Protein AF-A0A3M0YFW2-F1 (afdb_monomer)

Solvent-accessible surface area (backbone atoms only — not comparable to full-atom values): 5952 Å² total; per-residue (Å²): 141,83,85,83,84,76,80,83,76,82,79,79,79,71,84,77,66,43,62,46,81,42,82,72,47,62,73,83,78,59,92,89,61,88,75,85,67,76,47,61,47,79,44,76,76,50,96,66,93,83,80,91,8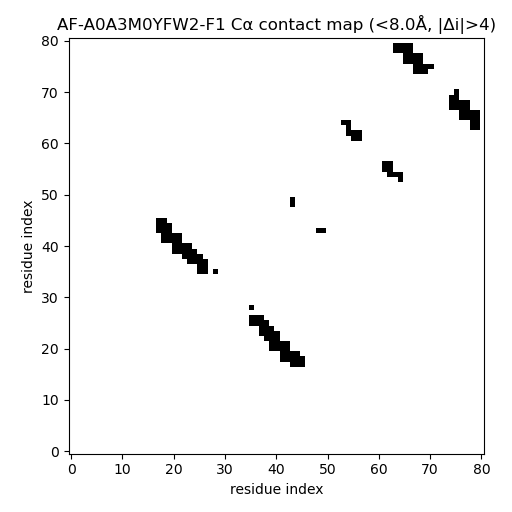5,78,69,81,55,98,89,41,101,72,68,83,57,67,44,82,43,79,54,97,90,40,83,42,80,40,74,64,130

Mean predicted aligned error: 9.42 Å

Structure (mmCIF, N/CA/C/O backbone):
data_AF-A0A3M0YFW2-F1
#
_entry.id   AF-A0A3M0YFW2-F1
#
loop_
_atom_site.group_PDB
_atom_site.id
_atom_site.type_symbol
_atom_site.label_atom_id
_atom_site.label_alt_id
_atom_site.label_comp_id
_atom_site.label_asym_id
_atom_site.label_entity_id
_atom_site.label_seq_id
_atom_site.pdbx_PDB_ins_code
_atom_site.Cartn_x
_atom_site.Cartn_y
_atom_site.Cartn_z
_atom_site.occupancy
_atom_site.B_iso_or_equiv
_atom_site.auth_seq_id
_atom_site.auth_comp_id
_atom_site.auth_asym_id
_atom_site.auth_atom_id
_atom_site.pdbx_PDB_model_num
ATOM 1 N N . MET A 1 1 ? 58.976 -27.379 -5.165 1.00 50.22 1 MET A N 1
ATOM 2 C CA . MET A 1 1 ? 58.558 -25.960 -5.058 1.00 50.22 1 MET A CA 1
ATOM 3 C C . MET A 1 1 ? 57.228 -25.787 -5.776 1.00 50.22 1 MET A C 1
ATOM 5 O O . MET A 1 1 ? 57.062 -26.435 -6.798 1.00 50.22 1 MET A O 1
ATOM 9 N N . LYS A 1 2 ? 56.355 -24.905 -5.258 1.00 42.69 2 LYS A N 1
ATOM 10 C CA . LYS A 1 2 ? 54.969 -24.568 -5.674 1.00 42.69 2 LYS A CA 1
ATOM 11 C C . LYS A 1 2 ? 53.871 -25.214 -4.816 1.00 42.69 2 LYS A C 1
ATOM 13 O O . LYS A 1 2 ? 53.242 -26.193 -5.189 1.00 42.69 2 LYS A O 1
ATOM 18 N N . ARG A 1 3 ? 53.655 -24.607 -3.643 1.00 51.00 3 ARG A N 1
ATOM 19 C CA . ARG A 1 3 ? 52.405 -24.695 -2.879 1.00 51.00 3 ARG A CA 1
ATOM 20 C C . ARG A 1 3 ? 51.385 -23.798 -3.581 1.00 51.00 3 ARG A C 1
ATOM 22 O O . ARG A 1 3 ? 51.588 -22.588 -3.616 1.00 51.00 3 ARG A O 1
ATOM 29 N N . LEU A 1 4 ? 50.345 -24.380 -4.167 1.00 54.25 4 LEU A N 1
ATOM 30 C CA . LEU A 1 4 ? 49.231 -23.629 -4.737 1.00 54.25 4 LEU A CA 1
ATOM 31 C C . LEU A 1 4 ? 48.171 -23.459 -3.639 1.00 54.25 4 LEU A C 1
ATOM 33 O O . LEU A 1 4 ? 47.390 -24.366 -3.375 1.00 54.25 4 LEU A O 1
ATOM 37 N N . LEU A 1 5 ? 48.210 -22.323 -2.944 1.00 57.00 5 LEU A N 1
ATOM 38 C CA . LEU A 1 5 ? 47.120 -21.868 -2.082 1.00 57.00 5 LEU A CA 1
ATOM 39 C C . LEU A 1 5 ? 46.092 -21.179 -2.984 1.00 57.00 5 LEU A C 1
ATOM 41 O O . LEU A 1 5 ? 46.313 -20.049 -3.412 1.00 57.00 5 LEU A O 1
ATOM 45 N N . LEU A 1 6 ? 44.996 -21.864 -3.304 1.00 62.56 6 LEU A N 1
ATOM 46 C CA . LEU A 1 6 ? 43.818 -21.238 -3.901 1.00 62.56 6 LEU A CA 1
ATOM 47 C C . LEU A 1 6 ? 42.875 -20.859 -2.759 1.00 62.56 6 LEU A C 1
ATOM 49 O O . LEU A 1 6 ? 42.329 -21.722 -2.075 1.00 62.56 6 LEU A O 1
ATOM 53 N N . ALA A 1 7 ? 42.756 -19.554 -2.520 1.00 58.50 7 ALA A N 1
ATOM 54 C CA . ALA A 1 7 ? 41.827 -18.987 -1.561 1.00 58.50 7 ALA A CA 1
ATOM 55 C C . ALA A 1 7 ? 40.390 -19.322 -1.985 1.00 58.50 7 ALA A C 1
ATOM 57 O O . ALA A 1 7 ? 39.938 -18.928 -3.060 1.00 58.50 7 ALA A O 1
ATOM 58 N N . PHE A 1 8 ? 39.682 -20.060 -1.135 1.00 56.91 8 PHE A N 1
ATOM 59 C CA . PHE A 1 8 ? 38.257 -20.318 -1.277 1.00 56.91 8 PHE A CA 1
ATOM 60 C C . PHE A 1 8 ? 37.507 -19.057 -0.834 1.00 56.91 8 PHE A C 1
ATOM 62 O O . PHE A 1 8 ? 37.244 -18.853 0.350 1.00 56.91 8 PHE A O 1
ATOM 69 N N . GLY A 1 9 ? 37.251 -18.153 -1.780 1.00 59.00 9 GLY A N 1
ATOM 70 C CA . GLY A 1 9 ? 36.381 -17.005 -1.557 1.00 59.00 9 GLY A CA 1
ATOM 71 C C . GLY A 1 9 ? 34.945 -17.491 -1.397 1.00 59.00 9 GLY A C 1
ATOM 72 O O . GLY A 1 9 ? 34.329 -17.927 -2.367 1.00 59.00 9 GLY A O 1
ATOM 73 N N . LEU A 1 10 ? 34.420 -17.438 -0.174 1.00 63.47 10 LEU A N 1
ATOM 74 C CA . LEU A 1 10 ? 33.016 -17.705 0.109 1.00 63.47 10 LEU A CA 1
ATOM 75 C C . LEU A 1 10 ? 32.186 -16.532 -0.440 1.00 63.47 10 LEU A C 1
ATOM 77 O O . LEU A 1 10 ? 32.025 -15.511 0.226 1.00 63.47 10 LEU A O 1
ATOM 81 N N . LEU A 1 11 ? 31.705 -16.653 -1.678 1.00 64.62 11 LEU A N 1
ATOM 82 C CA . LEU A 1 11 ? 30.750 -15.708 -2.250 1.00 64.62 11 LEU A CA 1
ATOM 83 C C . LEU A 1 11 ? 29.383 -15.984 -1.610 1.00 64.62 11 LEU A C 1
ATOM 85 O O . LEU A 1 11 ? 28.653 -16.880 -2.032 1.00 64.62 11 LEU A O 1
ATOM 89 N N . VAL A 1 12 ? 29.056 -15.259 -0.543 1.00 62.00 12 VAL A N 1
ATOM 90 C CA . VAL A 1 12 ? 27.711 -15.298 0.040 1.00 62.00 12 VAL A CA 1
ATOM 91 C C . VAL A 1 12 ? 26.812 -14.455 -0.859 1.00 62.00 12 VAL A C 1
ATOM 93 O O . VAL A 1 12 ? 26.805 -13.230 -0.775 1.00 62.00 12 VAL A O 1
ATOM 96 N N . ALA A 1 13 ? 26.096 -15.114 -1.769 1.00 60.09 13 ALA A N 1
ATOM 97 C CA . ALA A 1 13 ? 25.032 -14.483 -2.532 1.00 60.09 13 ALA A CA 1
ATOM 98 C C . ALA A 1 13 ? 23.883 -14.159 -1.567 1.00 60.09 13 ALA A C 1
ATOM 100 O O . ALA A 1 13 ? 23.159 -15.053 -1.130 1.00 60.09 13 ALA A O 1
ATOM 101 N N . PHE A 1 14 ? 23.740 -12.887 -1.195 1.00 60.25 14 PHE A N 1
ATOM 102 C CA . PHE A 1 14 ? 22.502 -12.426 -0.580 1.00 60.25 14 PHE A CA 1
ATOM 103 C C . PHE A 1 14 ? 21.403 -12.499 -1.642 1.00 60.25 14 PHE A C 1
ATOM 105 O O . PHE A 1 14 ? 21.643 -12.054 -2.768 1.00 60.25 14 PHE A O 1
ATOM 112 N N . PRO A 1 15 ? 20.217 -13.045 -1.330 1.00 57.50 15 PRO A N 1
ATOM 113 C CA . PRO A 1 15 ? 19.082 -12.863 -2.211 1.00 57.50 15 PRO A CA 1
ATOM 114 C C . PRO A 1 15 ? 18.797 -11.360 -2.251 1.00 57.50 15 PRO A C 1
ATOM 116 O O . PRO A 1 15 ? 18.300 -10.798 -1.276 1.00 57.50 15 PRO A O 1
ATOM 119 N N . LEU A 1 16 ? 19.152 -10.697 -3.353 1.00 62.44 16 LEU A N 1
ATOM 120 C CA . LEU A 1 16 ? 18.548 -9.411 -3.658 1.00 62.44 16 LEU A CA 1
ATOM 121 C C . LEU A 1 16 ? 17.071 -9.709 -3.878 1.00 62.44 16 L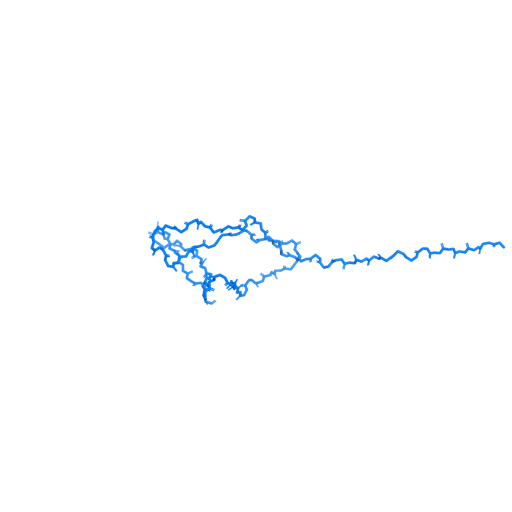EU A C 1
ATOM 123 O O . LEU A 1 16 ? 16.703 -10.405 -4.825 1.00 62.44 16 LEU A O 1
ATOM 127 N N . TRP A 1 17 ? 16.231 -9.253 -2.958 1.00 69.75 17 TRP A N 1
ATOM 128 C CA . TRP A 1 17 ? 14.808 -9.203 -3.230 1.00 69.75 17 TRP A CA 1
ATOM 129 C C . TRP A 1 17 ? 14.625 -8.254 -4.405 1.00 69.75 17 TRP A C 1
ATOM 131 O O . TRP A 1 17 ? 15.041 -7.102 -4.343 1.00 69.75 17 TRP A O 1
ATOM 141 N N . ALA A 1 18 ? 14.033 -8.763 -5.481 1.00 88.12 18 ALA A N 1
ATOM 142 C CA . ALA A 1 18 ? 13.796 -7.994 -6.693 1.00 88.12 18 ALA A CA 1
ATOM 143 C C . ALA A 1 18 ? 12.784 -6.858 -6.484 1.00 88.12 18 ALA A C 1
ATOM 145 O O . ALA A 1 18 ? 12.550 -6.093 -7.402 1.00 88.12 18 ALA A O 1
ATOM 146 N N . VAL A 1 19 ? 12.163 -6.739 -5.306 1.00 93.44 19 VAL A N 1
ATOM 147 C CA . VAL A 1 19 ? 11.218 -5.669 -4.989 1.00 93.44 19 VAL A CA 1
ATOM 148 C C . VAL A 1 19 ? 11.714 -4.888 -3.780 1.00 93.44 19 VAL A C 1
ATOM 150 O O . VAL A 1 19 ? 11.866 -5.439 -2.689 1.00 93.44 19 VAL A O 1
ATOM 153 N N . GLU A 1 20 ? 11.922 -3.593 -3.975 1.00 94.25 20 GLU A N 1
ATOM 154 C CA . GLU A 1 20 ? 12.264 -2.632 -2.932 1.00 94.25 20 GLU A CA 1
ATOM 155 C C . GLU A 1 20 ? 11.018 -1.849 -2.498 1.00 94.25 20 GLU A C 1
ATOM 157 O O . GLU A 1 20 ? 10.117 -1.584 -3.298 1.00 94.25 20 GLU A O 1
ATOM 162 N N . VAL A 1 21 ? 10.964 -1.480 -1.215 1.00 95.19 21 VAL A N 1
ATOM 163 C CA . VAL A 1 21 ? 9.895 -0.655 -0.637 1.00 95.19 21 VAL A CA 1
ATOM 164 C C . VAL A 1 21 ? 10.487 0.682 -0.228 1.00 95.19 21 VAL A C 1
ATOM 166 O O . VAL A 1 21 ? 11.336 0.742 0.661 1.00 95.19 21 VAL A O 1
ATOM 169 N N . GLU A 1 22 ? 10.008 1.762 -0.830 1.00 97.19 22 GLU A N 1
ATOM 170 C CA . GLU A 1 22 ? 10.488 3.106 -0.540 1.00 97.19 22 GLU A CA 1
ATOM 171 C C . GLU A 1 22 ? 9.425 3.948 0.168 1.00 97.19 22 GLU A C 1
ATOM 173 O O . GLU A 1 22 ? 8.231 3.885 -0.140 1.00 97.19 22 GLU A O 1
ATOM 178 N N . HIS A 1 23 ? 9.896 4.782 1.099 1.00 97.12 23 HIS A N 1
ATOM 179 C CA . HIS A 1 23 ? 9.113 5.802 1.800 1.00 97.12 23 HIS A CA 1
ATOM 180 C C . HIS A 1 23 ? 7.747 5.315 2.340 1.00 97.12 23 HIS A C 1
ATOM 182 O O . HIS A 1 23 ? 6.736 5.973 2.085 1.00 97.12 23 HIS A O 1
ATOM 188 N N . PRO A 1 24 ? 7.665 4.185 3.076 1.00 96.56 24 PRO A N 1
ATOM 189 C CA . PRO A 1 24 ? 6.395 3.725 3.622 1.00 96.56 24 PRO A CA 1
ATOM 190 C C . PRO A 1 24 ? 5.912 4.663 4.732 1.00 96.56 24 PRO A C 1
ATOM 192 O O . PRO A 1 24 ? 6.656 4.982 5.661 1.00 96.56 24 PRO A O 1
ATOM 195 N N . TRP A 1 25 ? 4.651 5.085 4.666 1.00 96.00 25 TRP A N 1
ATOM 196 C CA . TRP A 1 25 ? 4.052 5.934 5.689 1.00 96.00 25 TRP A CA 1
ATOM 197 C C . TRP A 1 25 ? 2.536 5.758 5.788 1.00 96.00 25 TRP A C 1
ATOM 199 O O . TRP A 1 25 ? 1.853 5.339 4.852 1.00 96.00 25 TRP A O 1
ATOM 209 N N . ILE A 1 26 ? 2.010 6.094 6.963 1.00 94.94 26 ILE A N 1
ATOM 210 C CA . ILE A 1 26 ? 0.581 6.190 7.251 1.00 94.94 26 ILE A CA 1
ATOM 211 C C . ILE A 1 26 ? 0.367 7.595 7.830 1.00 94.94 26 ILE A C 1
ATOM 213 O O . ILE A 1 26 ? 1.125 7.987 8.722 1.00 94.94 26 ILE A O 1
ATOM 217 N N . PRO A 1 27 ? -0.607 8.378 7.335 1.00 94.00 27 PRO A N 1
ATOM 218 C CA . PRO A 1 27 ? -0.920 9.673 7.909 1.00 94.00 27 PRO A CA 1
ATOM 219 C C . PRO A 1 27 ? -1.461 9.500 9.328 1.00 94.00 27 PRO A C 1
ATOM 221 O O . PRO A 1 27 ? -2.134 8.515 9.642 1.00 94.00 27 PRO A O 1
ATOM 224 N N . GLU A 1 28 ? -1.204 10.491 10.178 1.00 93.06 28 GLU A N 1
ATOM 225 C CA . GLU A 1 28 ? -1.812 10.544 11.502 1.00 93.06 28 GLU A CA 1
ATOM 226 C C . GLU A 1 28 ? -3.343 10.512 11.393 1.00 93.06 28 GLU A C 1
ATOM 228 O O . GLU A 1 28 ? -3.948 11.136 10.514 1.00 93.06 28 GLU A O 1
ATOM 233 N N . ALA A 1 29 ? -3.972 9.752 12.286 1.00 92.75 29 ALA A N 1
ATOM 234 C CA . ALA A 1 29 ? -5.412 9.586 12.286 1.00 92.75 29 ALA A CA 1
ATOM 235 C C . ALA A 1 29 ? -6.111 10.885 12.720 1.00 92.75 29 ALA A C 1
ATOM 237 O O . ALA A 1 29 ? -5.850 11.369 13.823 1.00 92.75 29 ALA A O 1
ATOM 238 N N . PRO A 1 30 ? -7.058 11.426 11.931 1.00 92.00 30 PRO A N 1
ATOM 239 C CA . PRO A 1 30 ? -7.919 12.481 12.438 1.00 92.00 30 PRO A CA 1
ATOM 240 C C . PRO A 1 30 ? -8.830 11.932 13.550 1.00 92.00 30 PRO A C 1
ATOM 242 O O . PRO A 1 30 ? -9.072 10.717 13.616 1.00 92.00 30 PRO A O 1
ATOM 245 N N . PRO A 1 31 ? -9.382 12.803 14.415 1.00 94.06 31 PRO A N 1
ATOM 246 C CA . PRO A 1 31 ? -10.277 12.375 15.481 1.00 94.06 31 PRO A CA 1
ATOM 247 C C . PRO A 1 31 ? -11.398 11.472 14.953 1.00 94.06 31 PRO A C 1
ATOM 249 O O . PRO A 1 31 ? -12.101 11.820 14.005 1.00 94.06 31 PRO A O 1
ATOM 252 N N . ASN A 1 32 ? -11.577 10.317 15.598 1.00 93.50 32 ASN A N 1
ATOM 253 C CA . ASN A 1 32 ? -12.594 9.305 15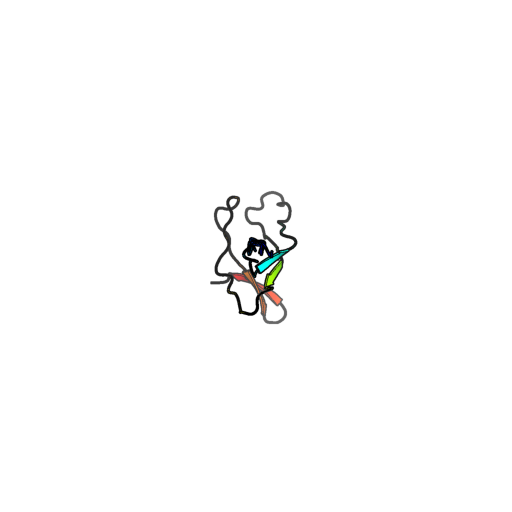.285 1.00 93.50 32 ASN A CA 1
ATOM 254 C C . ASN A 1 32 ? -12.412 8.529 13.964 1.00 93.50 32 ASN A C 1
ATOM 256 O O . ASN A 1 32 ? -13.314 7.773 13.588 1.00 93.50 32 ASN A O 1
ATOM 260 N N . ALA A 1 33 ? -11.281 8.660 13.263 1.00 93.81 33 ALA A N 1
ATOM 261 C CA . ALA A 1 33 ? -11.012 7.841 12.083 1.00 93.81 33 ALA A CA 1
ATOM 262 C C . ALA A 1 33 ? -10.901 6.353 12.448 1.00 93.81 33 ALA A C 1
ATOM 264 O O . ALA A 1 33 ? -10.125 5.963 13.316 1.00 93.81 33 ALA A O 1
ATOM 265 N N . LYS A 1 34 ? -11.679 5.513 11.757 1.00 91.56 34 LYS A N 1
ATOM 266 C CA . LYS A 1 34 ? -11.654 4.045 11.914 1.00 91.56 34 LYS A CA 1
ATOM 267 C C . LYS A 1 34 ? -10.857 3.332 10.821 1.00 91.56 34 LYS A C 1
ATOM 269 O O . LYS A 1 34 ? -10.600 2.139 10.933 1.00 91.56 34 LYS A O 1
ATOM 274 N N . VAL A 1 35 ? -10.526 4.049 9.751 1.00 93.94 35 VAL A N 1
ATOM 275 C CA . VAL A 1 35 ? -9.817 3.549 8.571 1.00 93.94 35 VAL A CA 1
ATOM 276 C C . VAL A 1 35 ? -8.767 4.584 8.196 1.00 93.94 35 VAL A C 1
ATOM 278 O O . VAL A 1 35 ? -9.050 5.782 8.219 1.00 93.94 35 VAL A O 1
ATOM 281 N N . LEU A 1 36 ? -7.572 4.110 7.857 1.00 95.38 36 LEU A N 1
AT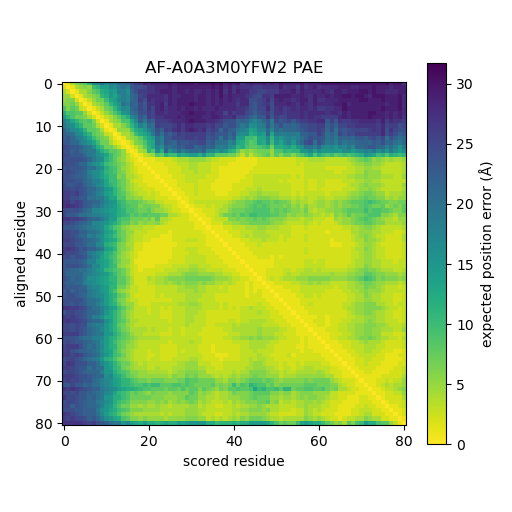OM 282 C CA . LEU A 1 36 ? -6.451 4.919 7.391 1.00 95.38 36 LEU A CA 1
ATOM 283 C C . LEU A 1 36 ? -5.952 4.365 6.058 1.00 95.38 36 LEU A C 1
ATOM 285 O O . LEU A 1 36 ? -6.175 3.195 5.745 1.00 95.38 36 LEU A O 1
ATOM 289 N N . ALA A 1 37 ? -5.275 5.210 5.288 1.00 93.88 37 ALA A N 1
ATOM 290 C CA . ALA A 1 37 ? -4.592 4.805 4.068 1.00 93.88 37 ALA A CA 1
ATOM 291 C C . ALA A 1 37 ? -3.094 4.660 4.351 1.00 93.88 37 ALA A C 1
ATOM 293 O O . ALA A 1 37 ? -2.497 5.555 4.939 1.00 93.88 37 ALA A O 1
ATOM 294 N N . GLY A 1 38 ? -2.493 3.549 3.936 1.00 94.12 38 GLY A N 1
ATOM 295 C CA . GLY A 1 38 ? -1.041 3.399 3.897 1.00 94.12 38 GLY A CA 1
ATOM 296 C C . GLY A 1 38 ? -0.518 3.690 2.499 1.00 94.12 38 GLY A C 1
ATOM 297 O O . GLY A 1 38 ? -1.148 3.310 1.512 1.00 94.12 38 GLY A O 1
ATOM 298 N N . TYR A 1 39 ? 0.633 4.345 2.422 1.00 95.44 39 TYR A N 1
ATOM 299 C CA . TYR A 1 39 ? 1.290 4.683 1.169 1.00 95.44 39 TYR A CA 1
ATOM 300 C C . TYR A 1 39 ? 2.730 4.187 1.197 1.00 95.44 39 TYR A C 1
ATOM 302 O O . TYR A 1 39 ? 3.410 4.282 2.215 1.00 95.44 39 TYR A O 1
ATOM 310 N N . MET A 1 40 ? 3.189 3.663 0.071 1.00 96.50 40 MET A N 1
ATOM 311 C CA . MET A 1 40 ? 4.576 3.285 -0.174 1.00 96.50 40 MET A CA 1
ATOM 312 C C . MET A 1 40 ? 4.805 3.248 -1.682 1.00 96.50 40 MET A C 1
ATOM 314 O O . MET A 1 40 ? 3.846 3.109 -2.447 1.00 96.50 40 MET A O 1
ATOM 318 N N . THR A 1 41 ? 6.061 3.317 -2.100 1.00 96.81 41 THR A N 1
ATOM 319 C CA . THR A 1 41 ? 6.453 3.004 -3.475 1.00 96.81 41 THR A CA 1
ATOM 320 C C . THR A 1 41 ? 7.049 1.603 -3.499 1.00 96.81 41 THR A C 1
ATOM 322 O O . THR A 1 41 ? 7.918 1.295 -2.689 1.00 96.81 41 THR A O 1
ATOM 325 N N . LEU A 1 42 ? 6.579 0.754 -4.415 1.00 95.19 42 LEU A N 1
ATOM 326 C CA . LEU A 1 42 ? 7.191 -0.545 -4.694 1.00 95.19 42 LEU A CA 1
ATOM 327 C C . LEU A 1 42 ? 7.993 -0.443 -5.991 1.00 95.19 42 LEU A C 1
ATOM 329 O O . LEU A 1 42 ? 7.440 -0.045 -7.019 1.00 95.19 42 LEU A O 1
ATOM 333 N N . VAL A 1 43 ? 9.272 -0.807 -5.946 1.00 96.12 43 VAL A N 1
ATOM 334 C CA . VAL A 1 43 ? 10.184 -0.760 -7.096 1.00 96.12 43 VAL A CA 1
ATOM 335 C C . VAL A 1 43 ? 10.638 -2.175 -7.420 1.00 96.12 43 VAL A C 1
ATOM 337 O O . VAL A 1 43 ? 11.338 -2.791 -6.626 1.00 96.12 43 VAL A O 1
ATOM 340 N N . ASN A 1 44 ? 10.249 -2.695 -8.585 1.00 95.00 44 ASN A N 1
ATOM 341 C CA . ASN A 1 44 ? 10.785 -3.958 -9.088 1.00 95.00 44 ASN A CA 1
ATOM 342 C C . ASN A 1 44 ? 12.137 -3.706 -9.784 1.00 95.00 44 ASN A C 1
ATOM 344 O O . ASN A 1 44 ? 12.175 -3.090 -10.848 1.00 95.00 44 ASN A O 1
ATOM 348 N N . THR A 1 45 ? 13.226 -4.155 -9.168 1.00 95.25 45 THR A N 1
ATOM 349 C CA . THR A 1 45 ? 14.612 -4.102 -9.654 1.00 95.25 45 THR A CA 1
ATOM 350 C C . THR A 1 45 ? 15.042 -5.374 -10.396 1.00 95.25 45 THR A C 1
ATOM 352 O O . THR A 1 45 ? 16.164 -5.439 -10.901 1.00 95.25 45 THR A O 1
ATOM 355 N N . GLY A 1 46 ? 14.165 -6.381 -10.476 1.00 91.56 46 GLY A N 1
ATOM 356 C CA . GLY A 1 46 ? 14.388 -7.624 -11.211 1.00 91.56 46 GLY A CA 1
ATOM 357 C C . GLY A 1 46 ? 14.148 -7.517 -12.719 1.00 91.56 46 GLY A C 1
ATOM 358 O O . GLY A 1 46 ? 13.733 -6.491 -13.255 1.00 91.56 46 GLY A O 1
ATOM 359 N N . ASP A 1 47 ? 14.401 -8.622 -13.416 1.00 93.25 47 ASP A N 1
ATOM 360 C CA . ASP A 1 47 ? 14.241 -8.774 -14.867 1.00 93.25 47 ASP A CA 1
ATOM 361 C C . ASP A 1 47 ? 12.930 -9.474 -15.274 1.00 93.25 47 ASP A C 1
ATOM 363 O O . ASP A 1 47 ? 12.641 -9.620 -16.465 1.00 93.25 47 ASP A O 1
ATOM 367 N N . ALA A 1 48 ? 12.107 -9.862 -14.297 1.00 93.00 48 ALA A N 1
ATOM 368 C CA . ALA A 1 48 ? 10.808 -10.492 -14.495 1.00 93.00 48 ALA A CA 1
ATOM 369 C C . ALA A 1 48 ? 9.668 -9.652 -13.885 1.00 93.00 48 ALA A C 1
ATOM 371 O O . ALA A 1 48 ? 9.870 -8.971 -12.876 1.00 93.00 48 ALA A O 1
ATOM 372 N N . PRO A 1 49 ? 8.451 -9.685 -14.465 1.00 94.56 49 PRO A N 1
ATOM 373 C CA . PRO A 1 49 ? 7.278 -9.078 -13.847 1.00 94.56 49 PRO A CA 1
ATOM 374 C C . PRO A 1 49 ? 6.944 -9.724 -12.501 1.00 94.56 49 PRO A C 1
ATOM 376 O O . PRO A 1 49 ? 6.924 -10.947 -12.388 1.00 94.56 49 PRO A O 1
ATOM 379 N N . GLU A 1 50 ? 6.581 -8.893 -11.528 1.00 94.31 50 GLU A N 1
ATOM 380 C CA . GLU A 1 50 ? 6.124 -9.319 -10.205 1.00 94.31 50 GLU A CA 1
ATOM 381 C C . GLU A 1 50 ? 4.650 -8.961 -10.004 1.00 94.31 50 GLU A C 1
ATOM 383 O O . GLU A 1 50 ? 4.146 -7.980 -10.561 1.00 94.31 50 GLU A O 1
ATOM 388 N N . VAL A 1 51 ? 3.947 -9.758 -9.195 1.00 93.44 51 VAL A N 1
ATOM 389 C CA . VAL A 1 51 ? 2.523 -9.558 -8.895 1.00 93.44 51 VAL A CA 1
ATOM 390 C C . VAL A 1 51 ? 2.339 -9.364 -7.397 1.00 93.44 51 VAL A C 1
ATOM 392 O O . VAL A 1 51 ? 2.569 -10.277 -6.607 1.00 93.44 51 VAL A O 1
ATOM 395 N N . LEU A 1 52 ? 1.857 -8.183 -7.003 1.00 92.75 52 LEU A N 1
ATOM 396 C CA . LEU A 1 52 ? 1.432 -7.929 -5.630 1.00 92.75 52 LEU A CA 1
ATOM 397 C C . LEU A 1 52 ? 0.087 -8.620 -5.376 1.00 92.75 52 LEU A C 1
ATOM 399 O O . LEU A 1 52 ? -0.942 -8.213 -5.914 1.00 92.75 52 LEU A O 1
ATOM 403 N N . THR A 1 53 ? 0.100 -9.671 -4.561 1.00 93.12 53 THR A N 1
ATOM 404 C CA . THR A 1 53 ? -1.072 -10.526 -4.306 1.00 93.12 53 THR A CA 1
ATOM 405 C C . THR A 1 53 ? -1.820 -10.185 -3.021 1.00 93.12 53 THR A C 1
ATOM 407 O O . THR A 1 53 ? -2.954 -10.621 -2.842 1.00 93.12 53 THR A O 1
ATOM 410 N N . GLY A 1 54 ? -1.226 -9.396 -2.128 1.00 92.44 54 GLY A N 1
ATOM 411 C CA . GLY A 1 54 ? -1.845 -9.053 -0.856 1.00 92.44 54 GLY A CA 1
ATOM 412 C C . GLY A 1 54 ? -0.983 -8.141 0.003 1.00 92.44 54 GLY A C 1
ATOM 413 O O . GLY A 1 54 ? 0.193 -7.918 -0.278 1.00 92.44 54 GLY A O 1
ATOM 414 N N . VAL A 1 55 ? -1.600 -7.618 1.060 1.00 92.62 55 VAL A N 1
ATOM 415 C CA . VAL A 1 55 ? -0.953 -6.820 2.105 1.00 92.62 55 VAL A CA 1
ATOM 416 C C . VAL A 1 55 ? -1.574 -7.220 3.438 1.00 92.62 55 VAL A C 1
ATOM 418 O O . VAL A 1 55 ? -2.791 -7.373 3.536 1.00 92.62 55 VAL A O 1
ATOM 421 N N . GLU A 1 56 ? -0.751 -7.357 4.468 1.00 94.69 56 GLU A N 1
ATOM 422 C CA . GLU A 1 56 ? -1.186 -7.619 5.837 1.00 94.69 56 GLU A CA 1
ATOM 423 C C . GLU A 1 56 ? -0.543 -6.624 6.804 1.00 94.69 56 GLU A C 1
ATOM 425 O O . GLU A 1 56 ? 0.450 -5.967 6.487 1.00 94.69 56 GLU A O 1
ATOM 430 N N . SER A 1 57 ? -1.132 -6.471 7.988 1.00 92.69 57 SER A N 1
ATOM 431 C CA . SER A 1 57 ? -0.578 -5.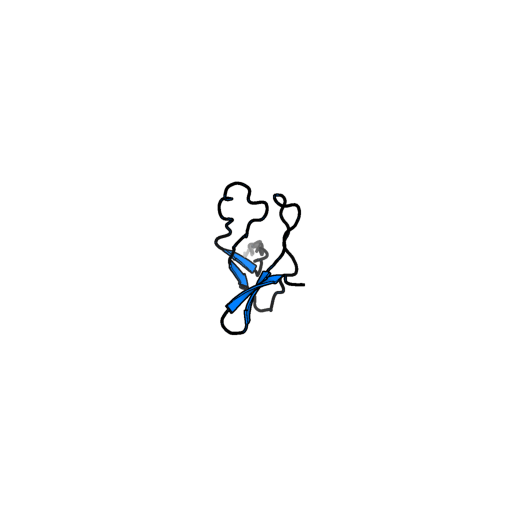605 9.022 1.00 92.69 57 SER A CA 1
ATOM 432 C C . SER A 1 57 ? -0.878 -6.154 10.412 1.00 92.69 57 SER A C 1
ATOM 434 O O . SER A 1 57 ? -2.022 -6.515 10.680 1.00 92.69 57 SER A O 1
ATOM 436 N N . PRO A 1 58 ? 0.092 -6.138 11.342 1.00 94.56 58 PRO A N 1
ATOM 437 C CA . PRO A 1 58 ? -0.184 -6.442 12.742 1.00 94.56 58 PRO A CA 1
ATOM 438 C C . PRO A 1 58 ? -0.973 -5.323 13.446 1.00 94.56 58 PRO A C 1
ATOM 440 O O . PRO A 1 58 ? -1.511 -5.547 14.527 1.00 94.56 58 PRO A O 1
ATOM 443 N N . LEU A 1 59 ? -1.039 -4.118 12.861 1.00 91.94 59 LEU A N 1
ATOM 444 C CA . LEU A 1 59 ? -1.705 -2.950 13.453 1.00 91.94 59 LEU A CA 1
ATOM 445 C C . LEU A 1 59 ? -3.180 -2.825 13.047 1.00 91.94 59 LEU A C 1
ATOM 447 O O . LEU A 1 59 ? -3.953 -2.168 13.741 1.00 91.94 59 LEU A O 1
ATOM 451 N N . PHE A 1 60 ? -3.580 -3.446 11.934 1.00 92.81 60 PHE A N 1
ATOM 452 C CA . PHE A 1 60 ? -4.934 -3.358 11.390 1.00 92.81 60 PHE A CA 1
ATOM 453 C C . PHE A 1 60 ? -5.505 -4.754 11.178 1.00 92.81 60 PHE A C 1
ATOM 455 O O . PHE A 1 60 ? -4.894 -5.587 10.523 1.00 92.81 60 PHE A O 1
ATOM 462 N N . GLN A 1 61 ? -6.726 -4.989 11.661 1.00 94.94 61 GLN A N 1
ATOM 463 C CA . GLN A 1 61 ? -7.402 -6.283 11.496 1.00 94.94 61 GLN A CA 1
ATOM 464 C C . GLN A 1 61 ? -7.697 -6.637 10.029 1.00 94.94 61 GLN A C 1
ATOM 466 O O . GLN A 1 61 ? -7.896 -7.805 9.707 1.00 94.94 61 GLN A O 1
ATOM 471 N N . ARG A 1 62 ? -7.775 -5.635 9.145 1.00 94.12 62 ARG A N 1
ATOM 472 C CA . ARG A 1 62 ? -8.044 -5.807 7.717 1.00 94.12 62 ARG A CA 1
ATOM 473 C C . ARG A 1 62 ? -7.313 -4.738 6.917 1.00 94.12 62 ARG A C 1
ATOM 475 O O . ARG A 1 62 ? -7.378 -3.563 7.272 1.00 94.12 62 ARG A O 1
ATOM 482 N N . VAL A 1 63 ? -6.686 -5.154 5.821 1.00 95.50 63 VAL A N 1
ATOM 483 C CA . VAL A 1 63 ? -6.053 -4.275 4.836 1.00 95.50 63 VAL A CA 1
ATOM 484 C C . VAL A 1 63 ? -6.694 -4.539 3.479 1.00 95.50 63 VAL A C 1
ATOM 486 O O . VAL A 1 63 ? -6.974 -5.683 3.129 1.00 95.50 63 VAL A O 1
ATOM 489 N N . GLU A 1 64 ? -6.959 -3.475 2.730 1.00 95.38 64 GLU A N 1
ATOM 490 C CA . GLU A 1 64 ? -7.471 -3.546 1.364 1.00 95.38 64 GLU A CA 1
ATOM 491 C C . GLU A 1 64 ? -6.537 -2.750 0.453 1.00 95.38 64 GLU A C 1
ATOM 493 O O . GLU A 1 64 ? -6.111 -1.651 0.811 1.00 95.38 64 GLU A O 1
ATOM 498 N N . MET A 1 65 ? -6.248 -3.271 -0.739 1.00 95.06 65 MET A N 1
ATOM 499 C CA . MET A 1 65 ? -5.553 -2.511 -1.777 1.00 95.06 65 MET A CA 1
ATOM 500 C C . MET A 1 65 ? -6.579 -1.830 -2.673 1.00 95.06 65 MET A C 1
ATOM 502 O O . MET A 1 65 ? -7.577 -2.439 -3.048 1.00 95.06 65 MET A O 1
ATOM 506 N N . HIS A 1 66 ? -6.351 -0.565 -3.008 1.00 95.56 66 HIS A N 1
ATOM 507 C CA . HIS A 1 66 ? -7.279 0.231 -3.806 1.00 95.56 66 HIS A CA 1
ATOM 508 C C . HIS A 1 66 ? -6.552 0.813 -5.018 1.00 95.56 66 HIS A C 1
ATOM 510 O O . HIS A 1 66 ? -5.400 1.227 -4.913 1.00 95.56 66 HIS A O 1
ATOM 516 N N . ARG A 1 67 ? -7.233 0.881 -6.162 1.00 94.00 67 ARG A N 1
ATOM 517 C CA . ARG A 1 67 ? -6.760 1.571 -7.369 1.00 94.00 67 ARG A CA 1
ATOM 518 C C . ARG A 1 67 ? -7.562 2.842 -7.605 1.00 94.00 67 ARG A C 1
ATOM 520 O O . ARG A 1 67 ? -8.754 2.894 -7.305 1.00 94.00 67 ARG A O 1
ATOM 527 N N . MET A 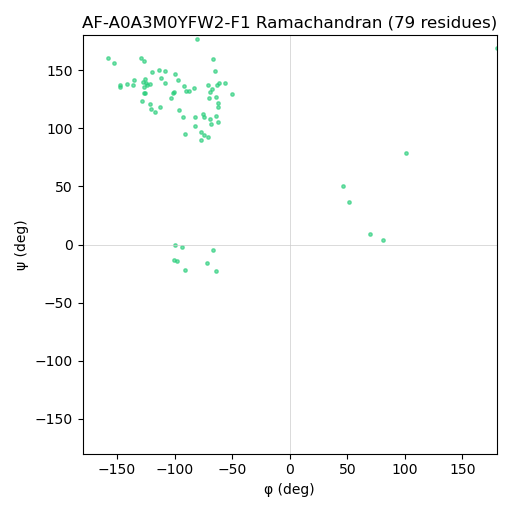1 68 ? -6.920 3.836 -8.202 1.00 94.94 68 MET A N 1
ATOM 528 C CA . MET A 1 68 ? -7.601 5.037 -8.667 1.00 94.94 68 MET A CA 1
ATOM 529 C C . MET A 1 68 ? -8.1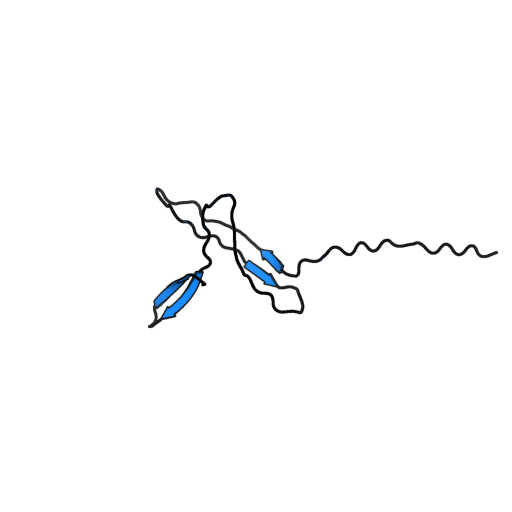24 4.823 -10.089 1.00 94.94 68 MET A C 1
ATOM 531 O O . MET A 1 68 ? -7.393 4.362 -10.963 1.00 94.94 68 MET A O 1
ATOM 535 N N . VAL A 1 69 ? -9.386 5.168 -10.322 1.00 95.12 69 VAL A N 1
ATOM 536 C CA . VAL A 1 69 ? -10.038 5.122 -11.633 1.00 95.12 69 VAL A CA 1
ATOM 537 C C . VAL A 1 69 ? -10.598 6.502 -11.954 1.00 95.12 69 VAL A C 1
ATOM 539 O O . VAL A 1 69 ? -11.187 7.155 -11.094 1.00 95.12 69 VAL A O 1
ATOM 542 N N . MET A 1 70 ? -10.415 6.939 -13.200 1.00 95.81 70 MET A N 1
ATOM 543 C CA . MET A 1 70 ? -11.039 8.147 -13.734 1.00 95.81 70 MET A CA 1
ATOM 544 C C . MET A 1 70 ? -12.308 7.760 -14.490 1.00 95.81 70 MET A C 1
ATOM 546 O O . MET A 1 70 ? -12.235 7.096 -15.522 1.00 95.81 70 MET A O 1
ATOM 550 N N . GLU A 1 71 ? -13.470 8.197 -14.013 1.00 93.00 71 GLU A N 1
ATOM 551 C CA . GLU A 1 71 ? -14.752 7.959 -14.674 1.00 93.00 71 GLU A CA 1
ATOM 552 C C . GLU A 1 71 ? -15.508 9.278 -14.833 1.00 93.00 71 GLU A C 1
ATOM 554 O O . GLU A 1 71 ? -15.745 9.997 -13.864 1.00 93.00 71 GLU A O 1
ATOM 559 N N . LYS A 1 72 ? -15.880 9.618 -16.077 1.00 93.38 72 LYS A N 1
ATOM 560 C CA . LYS A 1 72 ? -16.631 10.847 -16.411 1.00 93.38 72 LYS A CA 1
ATOM 561 C C . LYS A 1 72 ? -15.996 12.126 -15.834 1.00 93.38 72 LYS A C 1
ATOM 563 O O . LYS A 1 72 ? -16.695 13.041 -15.414 1.00 93.38 72 LYS A O 1
ATOM 568 N N . GLY A 1 73 ? -14.664 12.179 -15.806 1.00 94.75 73 GLY A N 1
ATOM 569 C CA . GLY A 1 73 ? -13.905 13.315 -15.274 1.00 94.75 73 GLY A CA 1
ATOM 570 C C . GLY A 1 73 ? -13.758 13.346 -13.749 1.00 94.75 73 GLY A C 1
ATOM 571 O O . GLY A 1 73 ? -13.163 14.285 -13.233 1.00 94.75 73 GLY A O 1
ATOM 572 N N . MET A 1 74 ? -14.247 12.337 -13.023 1.00 95.06 74 MET A N 1
ATOM 573 C CA . MET A 1 74 ? -14.087 12.225 -11.571 1.00 95.06 74 MET A CA 1
ATOM 574 C C . MET A 1 74 ? -13.110 11.107 -11.207 1.00 95.06 74 MET A C 1
ATOM 576 O O . MET A 1 74 ? -13.158 10.023 -11.789 1.00 95.06 74 MET A O 1
ATOM 580 N N . ALA A 1 75 ? -12.259 11.359 -10.213 1.00 95.38 75 ALA A N 1
ATOM 581 C CA . ALA A 1 75 ? -11.401 10.340 -9.620 1.00 95.38 75 ALA A CA 1
ATOM 582 C C . ALA A 1 75 ? -12.170 9.546 -8.554 1.00 95.38 75 ALA A C 1
ATOM 584 O O . ALA A 1 75 ? -12.843 10.126 -7.699 1.00 95.38 75 ALA A O 1
ATOM 585 N N . ARG A 1 76 ? -12.044 8.218 -8.581 1.00 94.50 76 ARG A N 1
ATOM 586 C CA . ARG A 1 76 ? -12.643 7.301 -7.606 1.00 94.50 76 ARG A CA 1
ATOM 587 C C . ARG A 1 76 ? -11.631 6.242 -7.179 1.00 94.50 76 ARG A C 1
ATOM 589 O O . ARG A 1 76 ? -10.888 5.731 -8.009 1.00 94.50 76 ARG A O 1
ATOM 596 N N . MET A 1 77 ? -11.641 5.891 -5.895 1.00 94.56 77 MET A 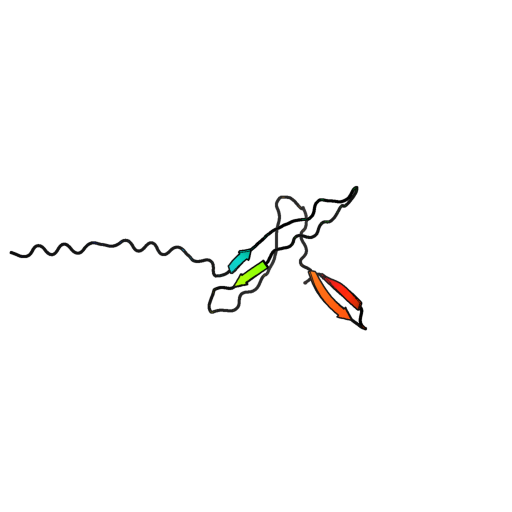N 1
ATOM 597 C CA . MET A 1 77 ? -10.899 4.742 -5.372 1.00 94.56 77 MET A CA 1
ATOM 598 C C . MET A 1 77 ? -11.775 3.489 -5.423 1.00 94.56 77 MET A C 1
ATOM 600 O O . MET A 1 77 ? -12.936 3.518 -5.001 1.00 94.56 77 MET A O 1
ATOM 604 N N . GLU A 1 78 ? -11.228 2.397 -5.944 1.00 94.69 78 GLU A N 1
ATOM 605 C CA . GLU A 1 78 ? -11.900 1.102 -6.024 1.00 94.69 78 GLU A CA 1
ATOM 606 C C . GLU A 1 78 ? -11.038 0.009 -5.396 1.00 94.69 78 GLU A C 1
ATOM 608 O O . GLU A 1 78 ? -9.847 -0.051 -5.711 1.00 94.69 78 GLU A O 1
ATOM 613 N N . PRO A 1 79 ? -11.610 -0.889 -4.576 1.00 93.25 79 PRO A N 1
ATOM 614 C CA . PRO A 1 79 ? -10.865 -2.024 -4.057 1.00 93.25 79 PRO A CA 1
ATOM 615 C C . PRO A 1 79 ? -10.424 -2.939 -5.205 1.00 93.25 79 PRO A C 1
ATOM 617 O O . PRO A 1 79 ? -11.191 -3.228 -6.130 1.00 93.25 79 PRO A O 1
ATOM 620 N N . LEU A 1 80 ? -9.180 -3.398 -5.130 1.00 90.56 80 LEU A N 1
ATOM 621 C CA . LEU A 1 80 ? -8.687 -4.507 -5.930 1.00 90.56 80 LEU A CA 1
ATOM 622 C C . LEU A 1 80 ? -9.327 -5.796 -5.405 1.00 90.56 80 LEU A C 1
ATOM 624 O O . LEU A 1 80 ? -9.494 -5.967 -4.197 1.00 90.56 80 LEU A O 1
ATOM 628 N N . LYS A 1 81 ? -9.755 -6.650 -6.335 1.00 76.62 81 LYS A N 1
ATOM 629 C CA . LYS A 1 81 ? -10.304 -7.971 -6.021 1.00 76.62 81 LYS A CA 1
ATOM 630 C C . LYS A 1 81 ? -9.185 -8.982 -5.861 1.00 76.62 81 LYS A C 1
ATOM 632 O O . LYS A 1 81 ? -8.209 -8.858 -6.633 1.00 76.62 81 LYS A O 1
#

Radius of gyration: 22.44 Å; Cα contacts (8 Å, |Δi|>4): 71; chains: 1; bounding box: 75×39×32 Å

Sequence (81 aa):
MKRLLLAFGLLVAFPLWAVEVEHPWIPEAPPNAKVLAGYMTLVNTGDAPEVLTGVESPLFQRVEMHRMVMEKGMARMEPLK

Secondary structure (DSSP, 8-state):
-----------------SEEEEEEE-PPPPTT------EEEEEE-SSS---------SS-S----EEEEEETTEEEEEE--

pLDDT: mean 86.44, std 14.93, range [42.69, 97.19]

Foldseek 3Di:
DDDDDDDPPPPPDDPPPQKDKADWDWDDDDPPDPDTDIDIDIHRNDPDDDDDPDDDDPVDPDDWDWDWDQDPNDIDIDTDD

Nearest PDB structures (foldseek):
  6rao-assembly1_H  TM=5.921E-01  e=4.745E+00  Serratia entomophila

=== Feature glossary ===
Legend for the data blocks above and below:

— What the protein is —

Sequence gives the chain of amino acids in standard one-letter code (A=alanine, C=cysteine, …, Y=tyrosine), read N→C. It is the only feature that is directly encoded by the gene; all structural features are derived from the folded form of this sequence.

The annotation block draws on four external resources. InterPro: which protein families and domains the sequence belongs to. GO: standardized terms for what the protein does, what process it participates in, and where in the cell it acts. CATH: which structural fold it has in the CATH hierarchy. Organism: the species of origin.

— Where its atoms are —

Atomic coordinates in PDBx/mmCIF format — the same representation the Protein Data Bank distributes. Each line of the _atom_site loop places one backbone atom in Cartesian space (units: ångströms, origin: arbitrary).

Six rendered views show the 3D structure from the faces of a cube — i.e. along ±x, ±y, ±z. Rendering representation is drawn randomly per protein from cartoon (secondary-structure ribbons), sticks (backbone bonds), or molecular surface; coloring is either N→C rainbow (blue at the N-terminus through red at the C-terminus) or one color per chain.

— Local backbone conformation —

DSSP 8-state secondary structure assigns each residue one of H (α-helix), G (3₁₀-helix), I (π-helix), E (extended β-strand), B (isolated β-bridge), T (hydrogen-bonded turn), S (bend), or '-' (coil). The assignment is computed from backbone hydrogen-bond geometry via the Kabsch–Sander algorithm.

P-SEA three-state annotation labels each residue as helix, strand, or coil based purely on the geometry of the Cα trace. It serves as a fallback when the full backbone (and thus DSSP) is unavailable.

φ (phi) and ψ (psi) are the two rotatable backbone dihedrals per residue: φ is the C(i-1)–N–Cα–C torsion, ψ is the N–Cα–C–N(i+1) torsion, both in degrees on (−180°, 180°]. α-helical residues cluster near (−60°, −45°); β-strand residues near (−120°, +130°). A Ramachandran plot is simply a scatter of (φ, ψ) for every residue.

— Global shape and packing —

Radius of gyration (Rg) is the root-mean-square distance of Cα atoms from their centroid — a single number for overall size and compactness. A globular domain of N residues has Rg ≈ 2.2·N^0.38 Å; an extended or disordered chain has a much larger Rg. The Cα contact count is the number of residue pairs whose Cα atoms are within 8 Å and are more than four positions apart in sequence — a standard proxy for tertiary packing density. The bounding box is the smallest axis-aligned box enclosing all Cα atoms.

Accessible surface area quantifies burial. A residue with SASA near zero is packed into the hydrophobic core; one with SASA >100 Å² sits on the surface. Computed here via the Shrake–Rupley numerical algorithm with a 1.4 Å probe.

The contact map is a binary N×N matrix image: pixel (i, j) is dark where Cα_i and Cα_j are within 8 Å and |i−j|>4. Because the |i−j|>4 filter removes local helical contacts, off-diagonal stripes parallel to the main diagonal indicate parallel β-sheets; stripes perpendicular to it indicate antiparallel β-sheets. The Ramachandran plot scatters every residue's (φ, ψ) pair against the sterically allowed regions. The PAE heatmap renders the predicted-aligned-error matrix.

— Structural neighborhood —

A 3Di character summarizes, for each residue, the relative orientation of the Cα frame of its nearest spatial neighbor. Because it encodes fold topology rather than chemistry, 3Di alignments detect remote structural similarity that sequence alignment misses.

Structural nearest neighbors (via Foldseek easy-search vs the PDB). Reported per hit: target PDB id, E-value, and alignment TM-score. A TM-score above ~0.5 is the conventional threshold for 'same fold'.

— Confidence and disorder —

For AlphaFold models, the B-factor field carries pLDDT — the model's own estimate of local accuracy on a 0–100 scale. Regions with pLDDT<50 should be treated as essentially unmodeled; they often correspond to intrinsically disordered segments.

B-factor (Debye–Waller factor) ref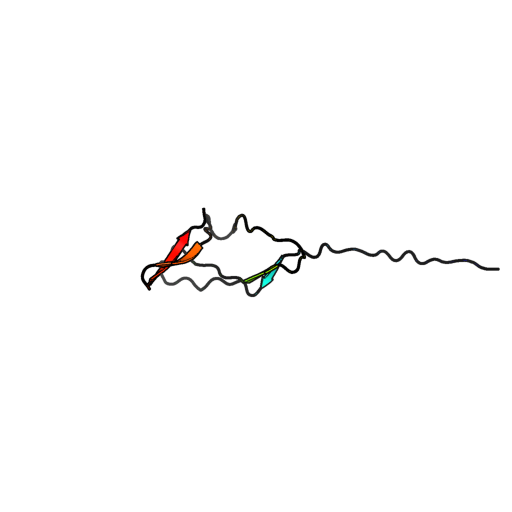lects atomic displacement in the crystal lattice. It is an experimental observable (units Å²), not a prediction; low values mean the atom is pinned down, high values mean it moves or is heterogeneous across the crystal.

Predicted Aligned Error (PAE) is an AlphaFold confidence matrix: entry (i, j) is the expected error in the position of residue j, in ångströms, when the prediction is superimposed on the true structure at residue i. Low PAE within a block of residues means that block is internally rigid and well-predicted; high PAE between two blocks means their relative placement is uncertain even if each block individually is confident.